Protein AF-A0A4R6QT44-F1 (afdb_monomer_lite)

pLDDT: mean 91.53, std 9.46, range [52.97, 98.62]

Secondary structure (DSSP, 8-state):
-PPPTTTHHHHHHHHHHHHHHHHHHHHTTSS-SS--HHHHHHHHHHHHHHHHHHHHHHHHHHTS-GGG-THHHHHHHHHHHHHHHHHHHT--SHHHHHHHHHHHHHHHHHIIIIIHHHHHHHHHHHT-

Organism: NCBI:txid270368

Sequence (128 aa):
MKRHAKLVPLAREHHQALTFARWAKAASTEDGVALEESDLLRLAKFRGHLAAHAKREEAVVDGVPPSAGLHAEGARLRAEHLELLDLIDRCSHPADLILLGARLENHTRWEDREFFAQLEAFWRESGA

Structure (mmCIF, N/CA/C/O backbone):
data_AF-A0A4R6QT44-F1
#
_entry.id   AF-A0A4R6QT44-F1
#
loop_
_atom_site.group_PDB
_atom_site.id
_atom_site.type_symbol
_atom_site.label_atom_id
_atom_site.label_alt_id
_atom_site.label_comp_id
_atom_site.label_asym_id
_atom_site.label_entity_id
_atom_site.label_seq_id
_atom_site.pdbx_PDB_ins_code
_atom_site.Cartn_x
_atom_site.Cartn_y
_atom_site.Cartn_z
_atom_site.occupancy
_atom_site.B_iso_or_equiv
_atom_site.auth_seq_id
_atom_site.auth_comp_id
_atom_site.auth_asym_id
_atom_site.auth_atom_id
_atom_site.pdbx_PDB_model_num
ATOM 1 N N . MET A 1 1 ? -1.823 15.981 15.286 1.00 52.97 1 MET A N 1
ATOM 2 C CA . MET A 1 1 ? -2.16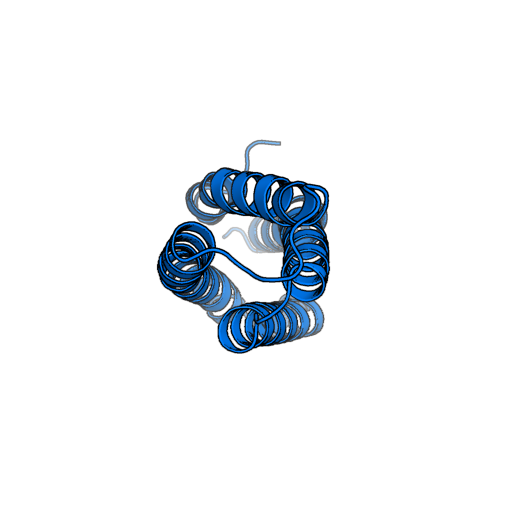8 14.881 16.216 1.00 52.97 1 MET A CA 1
ATOM 3 C C . MET A 1 1 ? -1.052 13.851 16.178 1.00 52.97 1 MET A C 1
ATOM 5 O O . MET A 1 1 ? -0.474 13.666 15.115 1.00 52.97 1 MET A O 1
ATOM 9 N N . LYS A 1 2 ? -0.689 13.242 17.314 1.00 69.25 2 LYS A N 1
ATOM 10 C CA . LYS A 1 2 ? 0.252 12.111 17.307 1.00 69.25 2 LYS A CA 1
ATOM 11 C C . LYS A 1 2 ? -0.498 10.880 16.800 1.00 69.25 2 LYS A C 1
ATOM 13 O O . LYS A 1 2 ? -1.587 10.616 17.300 1.00 69.25 2 LYS A O 1
ATOM 18 N N . ARG A 1 3 ? 0.082 10.182 15.820 1.00 83.62 3 ARG A N 1
ATOM 19 C CA . ARG A 1 3 ? -0.472 8.945 15.266 1.00 83.62 3 ARG A CA 1
ATOM 20 C C . ARG A 1 3 ? -0.633 7.897 16.379 1.00 83.62 3 ARG A C 1
ATOM 22 O O . ARG A 1 3 ? 0.238 7.804 17.248 1.00 83.62 3 ARG A O 1
ATOM 29 N N . HIS A 1 4 ? -1.716 7.125 16.365 1.00 86.50 4 HIS A N 1
ATOM 30 C CA . HIS A 1 4 ? -1.963 6.056 17.331 1.00 86.50 4 HIS A CA 1
ATOM 31 C C . HIS A 1 4 ? -0.836 5.018 17.299 1.00 86.50 4 HIS A C 1
ATOM 33 O O . HIS A 1 4 ? -0.315 4.690 16.231 1.00 86.50 4 HIS A O 1
ATOM 39 N N . ALA A 1 5 ? -0.458 4.478 18.462 1.00 86.19 5 ALA A N 1
ATOM 40 C CA . ALA A 1 5 ? 0.729 3.629 18.604 1.00 86.19 5 ALA A CA 1
ATOM 41 C C . ALA A 1 5 ? 0.718 2.403 17.671 1.00 86.19 5 ALA A C 1
ATOM 43 O O . ALA A 1 5 ? 1.766 2.024 17.156 1.00 86.19 5 ALA A O 1
ATOM 44 N N . LYS A 1 6 ? -0.468 1.838 17.397 1.00 87.06 6 LYS A N 1
ATOM 45 C CA . LYS A 1 6 ? -0.661 0.714 16.461 1.00 87.06 6 LYS A CA 1
ATOM 46 C C . LYS A 1 6 ? -0.353 1.075 14.997 1.00 87.06 6 LYS A C 1
ATOM 48 O O . LYS A 1 6 ? 0.034 0.202 14.234 1.00 87.06 6 LYS A O 1
ATOM 53 N N . LEU A 1 7 ? -0.496 2.346 14.615 1.00 91.94 7 LEU A N 1
ATOM 54 C CA . LEU A 1 7 ? -0.338 2.829 13.236 1.00 91.94 7 LEU A CA 1
ATOM 55 C C . LEU A 1 7 ? 1.033 3.460 12.970 1.00 91.94 7 LEU A C 1
ATOM 57 O O . LEU A 1 7 ? 1.427 3.614 11.819 1.00 91.94 7 LEU A O 1
ATOM 61 N N . VAL A 1 8 ? 1.783 3.826 14.015 1.00 91.81 8 VAL A N 1
ATOM 62 C CA . VAL A 1 8 ? 3.134 4.398 13.874 1.00 91.81 8 VAL A CA 1
ATOM 63 C C . VAL A 1 8 ? 4.089 3.489 13.081 1.00 91.81 8 VAL A C 1
ATOM 65 O O . VAL A 1 8 ? 4.804 4.023 12.234 1.00 91.81 8 VAL A O 1
ATOM 68 N N . PRO A 1 9 ? 4.151 2.161 13.312 1.00 92.19 9 PRO A N 1
ATOM 69 C CA . PRO A 1 9 ? 5.027 1.285 12.535 1.00 92.19 9 PRO A CA 1
ATOM 70 C C . PRO A 1 9 ? 4.648 1.253 11.051 1.00 92.19 9 PRO A C 1
ATOM 72 O O . PRO A 1 9 ? 5.528 1.368 10.206 1.00 92.19 9 PRO A O 1
ATOM 75 N N . LEU A 1 10 ? 3.348 1.189 10.751 1.00 94.12 10 LEU A N 1
ATOM 76 C CA . LEU A 1 10 ? 2.809 1.126 9.388 1.00 94.12 10 LEU A CA 1
ATOM 77 C C . LEU A 1 10 ? 3.099 2.426 8.626 1.00 94.12 10 LEU A C 1
ATOM 79 O O . LEU A 1 10 ? 3.758 2.421 7.592 1.00 94.12 10 LEU A O 1
ATOM 83 N N . ALA A 1 11 ? 2.786 3.569 9.239 1.00 92.88 11 ALA A N 1
ATOM 84 C CA . ALA A 1 11 ? 3.052 4.881 8.652 1.00 92.88 11 ALA A CA 1
ATOM 85 C C . ALA A 1 11 ? 4.553 5.166 8.429 1.00 92.88 11 ALA A C 1
ATOM 87 O O . ALA A 1 11 ? 4.920 5.997 7.600 1.00 92.88 11 ALA A O 1
ATOM 88 N N . ARG A 1 12 ? 5.462 4.507 9.164 1.00 93.38 12 ARG A N 1
ATOM 89 C CA . ARG A 1 12 ? 6.909 4.619 8.900 1.00 93.38 12 ARG A CA 1
ATOM 90 C C . ARG A 1 12 ? 7.316 3.888 7.624 1.00 93.38 12 ARG A C 1
ATOM 92 O O . ARG A 1 12 ? 8.218 4.350 6.928 1.00 93.38 12 ARG A O 1
ATOM 99 N N . GLU A 1 13 ? 6.664 2.775 7.317 1.00 94.25 13 GLU A N 1
ATOM 100 C CA . GLU A 1 13 ? 6.926 1.974 6.119 1.00 94.25 13 GLU A CA 1
ATOM 101 C C . GLU A 1 13 ? 6.397 2.663 4.850 1.00 94.25 13 GLU A C 1
ATOM 103 O O . GLU A 1 13 ? 7.032 2.568 3.799 1.00 94.25 13 GLU A O 1
ATOM 108 N N . HIS A 1 14 ? 5.366 3.509 4.965 1.00 96.12 14 HIS A N 1
ATOM 109 C CA . HIS A 1 14 ? 4.888 4.371 3.874 1.00 96.12 14 HIS A CA 1
ATOM 110 C C . HIS A 1 14 ? 5.979 5.250 3.253 1.00 96.12 14 HIS A C 1
ATOM 112 O O . HIS A 1 14 ? 5.940 5.551 2.062 1.00 96.12 14 HIS A O 1
ATOM 118 N N . HIS A 1 15 ? 7.004 5.645 4.016 1.00 93.31 15 HIS A N 1
ATOM 119 C CA . HIS A 1 15 ? 8.130 6.383 3.443 1.00 93.31 15 HIS A CA 1
ATOM 120 C C . HIS A 1 15 ? 8.883 5.563 2.381 1.00 93.31 15 HIS A C 1
ATOM 122 O O . HIS A 1 15 ? 9.304 6.105 1.355 1.00 93.31 15 HIS A O 1
ATOM 128 N N . GLN A 1 16 ? 9.034 4.255 2.608 1.00 93.75 16 GLN A N 1
ATOM 129 C CA . GLN A 1 16 ? 9.669 3.340 1.661 1.00 93.75 16 GLN A CA 1
ATOM 130 C C . GLN A 1 16 ? 8.770 3.133 0.438 1.00 93.75 16 GLN A C 1
ATOM 132 O O . GLN A 1 16 ? 9.262 3.239 -0.686 1.00 93.75 16 GLN A O 1
ATOM 137 N N . ALA A 1 17 ? 7.459 2.961 0.644 1.00 96.50 17 ALA A N 1
ATOM 138 C CA . ALA A 1 17 ? 6.474 2.878 -0.436 1.00 96.50 17 ALA A CA 1
ATOM 139 C C . ALA A 1 17 ? 6.477 4.135 -1.326 1.00 96.50 17 ALA A C 1
ATOM 141 O O . ALA A 1 17 ? 6.605 4.037 -2.544 1.00 96.50 17 ALA A O 1
ATOM 142 N N . LEU A 1 18 ? 6.452 5.335 -0.736 1.00 97.62 18 LEU A N 1
ATOM 143 C CA . LEU A 1 18 ? 6.503 6.596 -1.485 1.00 97.62 18 LEU A CA 1
ATOM 144 C C . LEU A 1 18 ? 7.841 6.806 -2.205 1.00 97.62 18 LEU A C 1
ATOM 146 O O . LEU A 1 18 ? 7.877 7.386 -3.291 1.00 97.62 18 LEU A O 1
ATOM 150 N N . THR A 1 19 ? 8.949 6.346 -1.620 1.00 96.75 19 THR A N 1
ATOM 151 C CA . THR A 1 19 ? 10.262 6.384 -2.280 1.00 96.75 19 THR A CA 1
ATOM 152 C C . THR A 1 19 ? 10.284 5.461 -3.496 1.00 96.75 19 THR A C 1
ATOM 154 O O . THR A 1 19 ? 10.725 5.878 -4.568 1.00 96.75 19 THR A O 1
ATOM 157 N N . PHE A 1 20 ? 9.743 4.247 -3.364 1.00 96.94 20 PHE A N 1
ATOM 158 C CA . PHE A 1 20 ? 9.586 3.321 -4.480 1.00 96.94 20 PHE A CA 1
ATOM 159 C C . PHE A 1 20 ? 8.663 3.896 -5.562 1.00 96.94 20 PHE A C 1
ATOM 161 O O . PHE A 1 20 ? 9.037 3.905 -6.730 1.00 96.94 20 PHE A O 1
ATOM 168 N N . ALA A 1 21 ? 7.515 4.466 -5.185 1.00 97.00 21 ALA A N 1
ATOM 169 C CA . ALA A 1 21 ? 6.578 5.099 -6.111 1.00 97.00 21 ALA A CA 1
ATOM 170 C C . ALA A 1 21 ? 7.229 6.223 -6.933 1.00 97.00 21 ALA A C 1
ATOM 172 O O . ALA A 1 21 ? 6.995 6.344 -8.135 1.00 97.00 21 ALA A O 1
ATOM 173 N N . ARG A 1 22 ? 8.067 7.053 -6.300 1.00 96.00 22 ARG A N 1
ATOM 174 C CA . ARG A 1 22 ? 8.825 8.104 -6.998 1.00 96.00 22 ARG A CA 1
ATOM 175 C C . ARG A 1 22 ? 9.833 7.526 -7.977 1.00 96.00 22 ARG A C 1
ATOM 177 O O . ARG A 1 22 ? 9.909 8.022 -9.095 1.00 96.00 22 ARG A O 1
ATOM 184 N N . TRP A 1 23 ? 10.576 6.499 -7.568 1.00 94.81 23 TRP A N 1
ATOM 185 C CA . TRP A 1 23 ? 11.504 5.813 -8.462 1.00 94.81 23 TRP A CA 1
ATOM 186 C C . TRP A 1 23 ? 10.774 5.189 -9.658 1.00 94.81 23 TRP A C 1
ATOM 188 O O . TRP A 1 23 ? 11.175 5.441 -10.786 1.00 94.81 23 TRP A O 1
ATOM 198 N N . ALA A 1 24 ? 9.680 4.459 -9.431 1.00 93.44 24 ALA A N 1
ATOM 199 C CA . ALA A 1 24 ? 8.938 3.764 -10.483 1.00 93.44 24 ALA A CA 1
ATOM 200 C C . ALA A 1 24 ? 8.414 4.732 -11.559 1.00 93.44 24 ALA A C 1
ATOM 202 O O . ALA A 1 24 ? 8.505 4.451 -12.749 1.00 93.44 24 ALA A O 1
ATOM 203 N N . LYS A 1 25 ? 7.947 5.919 -11.150 1.00 92.44 25 LYS A N 1
ATOM 204 C CA . LYS A 1 25 ? 7.521 6.980 -12.079 1.00 92.44 25 LYS A CA 1
ATOM 205 C C . LYS A 1 25 ? 8.671 7.666 -12.824 1.00 92.44 25 LYS A C 1
ATOM 207 O O . LYS A 1 25 ? 8.419 8.294 -13.845 1.00 92.44 25 LYS A O 1
ATOM 212 N N . ALA A 1 26 ? 9.891 7.629 -12.287 1.00 87.69 26 ALA A N 1
ATOM 213 C CA . ALA A 1 26 ? 11.061 8.271 -12.887 1.00 87.69 26 ALA A CA 1
ATOM 214 C C . ALA A 1 26 ? 11.814 7.326 -13.836 1.00 87.69 26 ALA A C 1
ATOM 216 O O . ALA A 1 26 ? 12.217 7.749 -14.917 1.00 87.69 26 ALA A O 1
ATOM 217 N N . ALA A 1 27 ? 11.946 6.049 -13.465 1.00 74.25 27 ALA A N 1
ATOM 218 C CA . ALA A 1 27 ? 12.641 5.018 -14.242 1.00 74.25 27 ALA A CA 1
ATOM 219 C C . ALA A 1 27 ? 12.073 4.853 -15.661 1.00 74.25 27 ALA A C 1
ATOM 221 O O . ALA A 1 27 ? 12.781 4.488 -16.586 1.00 74.25 27 ALA A O 1
ATOM 222 N N . SER A 1 28 ? 10.799 5.181 -15.853 1.00 64.06 28 SER A N 1
ATOM 223 C CA . SER A 1 28 ? 10.114 5.107 -17.140 1.00 64.06 28 SER A CA 1
ATOM 224 C C . SER A 1 28 ? 10.290 6.316 -18.059 1.00 64.06 28 SER A C 1
ATOM 226 O O . SER A 1 28 ? 9.730 6.330 -19.151 1.00 64.06 28 SER A O 1
ATOM 228 N N . THR A 1 29 ? 10.922 7.383 -17.565 1.00 60.69 29 THR A N 1
ATOM 229 C CA . THR A 1 29 ? 11.154 8.624 -18.327 1.00 60.69 29 THR A CA 1
ATOM 230 C C . THR A 1 29 ? 12.554 8.696 -18.923 1.00 60.69 29 THR A C 1
ATOM 232 O O . THR A 1 29 ? 12.810 9.552 -19.764 1.00 60.69 29 THR A O 1
ATOM 235 N N . GLU A 1 30 ? 13.444 7.796 -18.506 1.00 61.81 30 GLU A N 1
ATOM 236 C CA . GLU A 1 30 ? 14.660 7.488 -19.250 1.00 61.81 30 GLU A CA 1
ATOM 237 C C . GLU A 1 30 ? 14.229 6.710 -20.507 1.00 61.81 30 GLU A C 1
ATOM 239 O O . GLU A 1 30 ? 13.297 5.915 -20.416 1.00 61.81 30 GLU A O 1
ATOM 244 N N . ASP A 1 31 ? 14.835 6.975 -21.674 1.00 58.97 31 ASP A N 1
ATOM 245 C CA . ASP A 1 31 ? 14.437 6.532 -23.036 1.00 58.97 31 ASP A CA 1
ATOM 246 C C . ASP A 1 31 ? 14.389 4.991 -23.274 1.00 58.97 31 ASP A C 1
ATOM 248 O O . ASP A 1 31 ? 14.539 4.499 -24.395 1.00 58.97 31 ASP A O 1
ATOM 252 N N . GLY A 1 32 ? 14.212 4.195 -22.221 1.00 58.84 32 GLY A N 1
ATOM 253 C CA . GLY A 1 32 ? 14.175 2.744 -22.219 1.00 58.84 32 GLY A CA 1
ATOM 254 C C . GLY A 1 32 ? 12.921 2.172 -22.876 1.00 58.84 32 GLY A C 1
ATOM 255 O O . GLY A 1 32 ? 11.785 2.522 -22.562 1.00 58.84 32 GLY A O 1
ATOM 256 N N . VAL A 1 33 ? 13.141 1.215 -23.776 1.00 67.88 33 VAL A N 1
ATOM 257 C CA . VAL A 1 33 ? 12.085 0.433 -24.444 1.00 67.88 33 VAL A CA 1
ATOM 258 C C . VAL A 1 33 ? 11.683 -0.793 -23.597 1.00 67.88 33 VAL A C 1
ATOM 260 O O . VAL A 1 33 ? 10.635 -1.398 -23.827 1.00 67.88 33 VAL A O 1
ATOM 263 N N . ALA A 1 34 ? 12.494 -1.153 -22.595 1.00 80.00 34 ALA A N 1
ATOM 264 C CA . ALA A 1 34 ? 12.320 -2.314 -21.724 1.00 80.00 34 ALA A CA 1
ATOM 265 C C . ALA A 1 34 ? 12.819 -2.028 -20.296 1.00 80.00 34 ALA A C 1
ATOM 267 O O . ALA A 1 34 ? 13.549 -1.067 -20.075 1.00 80.00 34 ALA A O 1
ATOM 268 N N . LEU A 1 35 ? 12.404 -2.869 -19.344 1.00 86.31 35 LEU A N 1
ATOM 269 C CA . LEU A 1 35 ? 12.916 -2.862 -17.972 1.00 86.31 35 LEU A CA 1
ATOM 270 C C . LEU A 1 35 ? 14.306 -3.501 -17.914 1.00 86.31 35 LEU A C 1
ATOM 272 O O . LEU A 1 35 ? 14.526 -4.559 -18.508 1.00 86.31 35 LEU A O 1
ATOM 276 N N . GLU A 1 36 ? 15.210 -2.905 -17.143 1.00 88.94 36 GLU A N 1
ATOM 277 C CA . GLU A 1 36 ? 16.538 -3.464 -16.898 1.00 88.94 36 GLU A CA 1
ATOM 278 C C . GLU A 1 36 ? 16.488 -4.548 -15.804 1.00 88.94 36 GLU A C 1
ATOM 280 O O . GLU A 1 36 ? 15.584 -4.590 -14.962 1.00 88.94 36 GLU A O 1
ATOM 285 N N . GLU A 1 37 ? 17.495 -5.426 -15.752 1.00 90.00 37 GLU A N 1
ATOM 286 C CA . GLU A 1 37 ? 17.588 -6.474 -14.717 1.00 90.00 37 GLU A CA 1
ATOM 287 C C . GLU A 1 37 ? 17.568 -5.885 -13.292 1.00 90.00 37 GLU A C 1
ATOM 289 O O . GLU A 1 37 ? 16.975 -6.447 -12.364 1.00 90.00 37 GLU A O 1
ATOM 294 N N . SER A 1 38 ? 18.175 -4.710 -13.117 1.00 90.25 38 SER A N 1
ATOM 295 C CA . SER A 1 38 ? 18.164 -3.950 -11.866 1.00 90.25 38 SER A CA 1
ATOM 296 C C . SER A 1 38 ? 16.754 -3.518 -11.445 1.00 90.25 38 SER A C 1
ATOM 298 O O . SER A 1 38 ? 16.449 -3.543 -10.245 1.00 90.25 38 SER A O 1
ATOM 300 N N . ASP A 1 39 ? 15.892 -3.163 -12.399 1.00 91.50 39 ASP A N 1
ATOM 301 C CA . ASP A 1 39 ? 14.504 -2.770 -12.151 1.00 91.50 39 ASP A CA 1
ATOM 302 C C . ASP A 1 39 ? 13.680 -3.978 -11.709 1.00 91.50 39 ASP A C 1
ATOM 304 O O . ASP A 1 39 ? 12.974 -3.911 -10.700 1.00 91.50 39 ASP A O 1
ATOM 308 N N . LEU A 1 40 ? 13.848 -5.112 -12.396 1.00 91.44 40 LEU A N 1
ATOM 309 C CA . LEU A 1 40 ? 13.198 -6.379 -12.051 1.00 91.44 40 LEU A CA 1
ATOM 310 C C . LEU A 1 40 ? 13.608 -6.861 -10.653 1.00 91.44 40 LEU A C 1
ATOM 312 O O . LEU A 1 40 ? 12.763 -7.259 -9.847 1.00 91.44 40 LEU A O 1
ATOM 316 N N . LEU A 1 41 ? 14.896 -6.759 -10.306 1.00 93.75 41 LEU A N 1
ATOM 317 C CA . LEU A 1 41 ? 15.381 -7.102 -8.969 1.00 93.75 41 LEU A CA 1
ATOM 318 C C . LEU A 1 41 ? 14.792 -6.178 -7.892 1.00 93.75 41 LEU A C 1
ATOM 320 O O . LEU A 1 41 ? 14.489 -6.621 -6.777 1.00 93.75 41 LEU A O 1
ATOM 324 N N . ARG A 1 42 ? 14.642 -4.886 -8.196 1.00 94.88 42 ARG A N 1
ATOM 325 C CA . ARG A 1 42 ? 14.036 -3.912 -7.282 1.00 94.88 42 ARG A CA 1
ATOM 326 C C . ARG A 1 42 ? 12.538 -4.172 -7.107 1.00 94.88 42 ARG A C 1
ATOM 328 O O . ARG A 1 42 ? 12.080 -4.151 -5.964 1.00 94.88 42 ARG A O 1
ATOM 335 N N . LEU A 1 43 ? 11.814 -4.485 -8.182 1.00 95.12 43 LEU A N 1
ATOM 336 C CA . LEU A 1 43 ? 10.414 -4.922 -8.153 1.00 95.12 43 LEU A CA 1
ATOM 337 C C . LEU A 1 43 ? 10.238 -6.159 -7.271 1.00 95.12 43 LEU A C 1
ATOM 339 O O . LEU A 1 43 ? 9.441 -6.123 -6.338 1.00 95.12 43 LEU A O 1
ATOM 343 N N . ALA A 1 44 ? 11.040 -7.207 -7.479 1.00 95.38 44 ALA A N 1
ATOM 344 C CA . ALA A 1 44 ? 10.958 -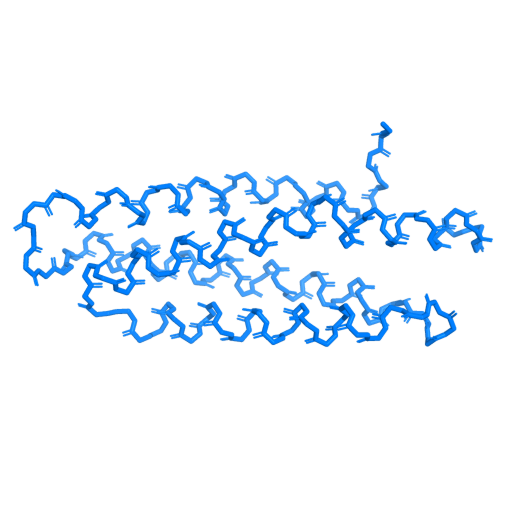8.442 -6.699 1.00 95.38 44 ALA A CA 1
ATOM 345 C C . ALA A 1 44 ? 11.187 -8.207 -5.193 1.00 95.38 44 ALA A C 1
ATOM 347 O O . ALA A 1 44 ? 10.453 -8.731 -4.351 1.00 95.38 44 ALA A O 1
ATOM 348 N N . LYS A 1 45 ? 12.171 -7.370 -4.834 1.00 96.38 45 LYS A N 1
ATOM 349 C CA . LYS A 1 45 ? 12.419 -6.981 -3.433 1.00 96.38 45 LYS A CA 1
ATOM 350 C C . LYS A 1 45 ? 11.248 -6.195 -2.849 1.00 96.38 45 LYS A C 1
ATOM 352 O O . LYS A 1 45 ? 10.823 -6.467 -1.726 1.00 96.38 45 LYS A O 1
ATOM 357 N N . PHE A 1 46 ? 10.728 -5.231 -3.604 1.00 97.38 46 PHE A N 1
ATOM 358 C CA . PHE A 1 46 ? 9.613 -4.408 -3.155 1.00 97.38 46 PHE A CA 1
ATOM 359 C C . PHE A 1 46 ? 8.323 -5.218 -3.005 1.00 97.38 46 PHE A C 1
ATOM 361 O O . PHE A 1 46 ? 7.615 -5.043 -2.019 1.00 97.38 46 PHE A O 1
ATOM 368 N N . ARG A 1 47 ? 8.070 -6.179 -3.898 1.00 97.69 47 ARG A N 1
ATOM 369 C CA . ARG A 1 47 ? 6.939 -7.109 -3.822 1.00 97.69 47 ARG A CA 1
ATOM 370 C C . ARG A 1 47 ? 6.849 -7.808 -2.465 1.00 97.69 47 ARG A C 1
ATOM 372 O O . ARG A 1 47 ? 5.774 -7.890 -1.874 1.00 97.69 47 ARG A O 1
ATOM 379 N N . GLY A 1 48 ? 7.980 -8.316 -1.968 1.00 96.56 48 GLY A N 1
ATOM 380 C CA . GLY A 1 48 ? 8.052 -8.976 -0.663 1.00 96.56 48 GLY A CA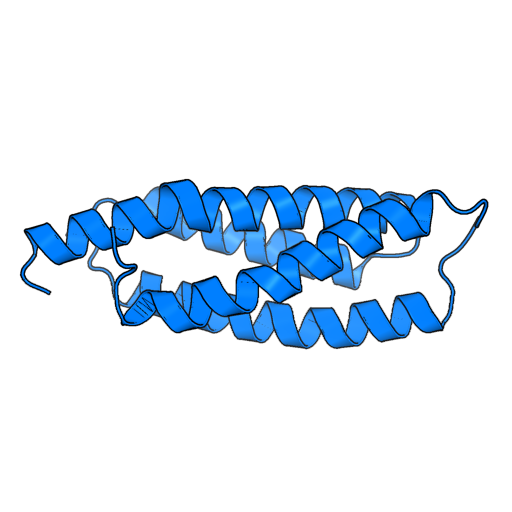 1
ATOM 381 C C . GLY A 1 48 ? 7.784 -8.013 0.496 1.00 96.56 48 GLY A C 1
ATOM 382 O O . GLY A 1 48 ? 7.078 -8.363 1.442 1.00 96.56 48 GLY A O 1
ATOM 383 N N . HIS A 1 49 ? 8.301 -6.786 0.402 1.00 96.81 49 HIS A N 1
ATOM 384 C CA . HIS A 1 49 ? 8.044 -5.738 1.386 1.00 96.81 49 HIS A CA 1
ATOM 385 C C . HIS A 1 49 ? 6.561 -5.340 1.427 1.00 96.81 49 HIS A C 1
ATOM 387 O O . HIS A 1 49 ? 5.964 -5.359 2.503 1.00 96.81 49 HIS A O 1
ATOM 393 N N . LEU A 1 50 ? 5.959 -5.059 0.266 1.00 97.94 50 LEU A N 1
ATOM 394 C CA . LEU A 1 50 ? 4.561 -4.652 0.150 1.00 97.94 50 LEU A CA 1
ATOM 395 C C . LEU A 1 50 ? 3.613 -5.742 0.657 1.00 97.94 50 LEU A C 1
ATOM 397 O O . LEU A 1 50 ? 2.730 -5.453 1.453 1.00 97.94 50 LEU A O 1
ATOM 401 N N . ALA A 1 51 ? 3.831 -7.006 0.284 1.00 98.06 51 ALA A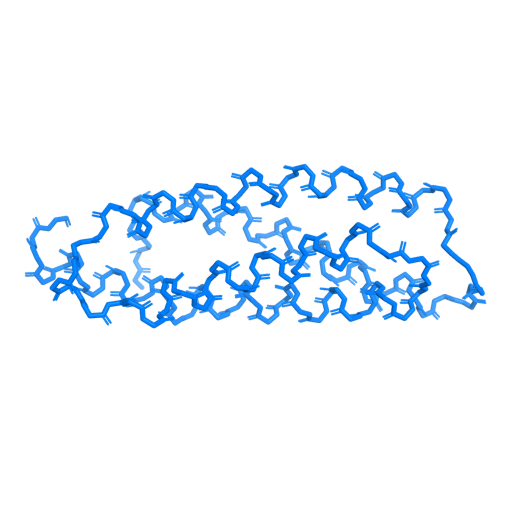 N 1
ATOM 402 C CA . ALA A 1 51 ? 2.996 -8.108 0.767 1.00 98.06 51 ALA A CA 1
ATOM 403 C C . ALA A 1 51 ? 3.051 -8.259 2.299 1.00 98.06 51 ALA A C 1
ATOM 405 O O . ALA A 1 51 ? 2.042 -8.543 2.947 1.00 98.06 51 ALA A O 1
ATOM 406 N N . ALA A 1 52 ? 4.229 -8.062 2.899 1.00 97.69 52 ALA A N 1
ATOM 407 C CA . ALA A 1 52 ? 4.378 -8.111 4.349 1.00 97.69 52 ALA A CA 1
ATOM 408 C C . ALA A 1 52 ? 3.702 -6.917 5.044 1.00 97.69 52 ALA A C 1
ATOM 410 O O . ALA A 1 52 ? 3.144 -7.095 6.127 1.00 97.69 52 ALA A O 1
ATOM 411 N N . HIS A 1 53 ? 3.780 -5.727 4.444 1.00 97.31 53 HIS A N 1
ATOM 412 C CA . HIS A 1 53 ? 3.122 -4.506 4.909 1.00 97.31 53 HIS A CA 1
ATOM 413 C C . HIS A 1 53 ? 1.595 -4.642 4.867 1.00 97.31 53 HIS A C 1
ATOM 415 O O . HIS A 1 53 ? 0.966 -4.615 5.926 1.00 97.31 53 HIS A O 1
ATOM 421 N N . ALA A 1 54 ? 1.048 -4.990 3.699 1.00 97.75 54 ALA A N 1
ATOM 422 C CA . ALA A 1 54 ? -0.375 -5.227 3.467 1.00 97.75 54 ALA A CA 1
ATOM 423 C C . ALA A 1 54 ? -0.981 -6.194 4.494 1.00 97.75 54 ALA A C 1
ATOM 425 O O . ALA A 1 54 ? -2.010 -5.919 5.106 1.00 97.75 54 ALA A O 1
ATOM 426 N N . LYS A 1 55 ? -0.292 -7.308 4.781 1.00 97.88 55 LYS A N 1
ATOM 427 C CA . LYS A 1 55 ? -0.744 -8.277 5.792 1.00 97.88 55 LYS A CA 1
ATOM 428 C C . LYS A 1 55 ? -0.865 -7.669 7.195 1.00 97.88 55 LYS A C 1
ATOM 430 O O . LYS A 1 55 ? -1.744 -8.069 7.957 1.00 97.88 55 LYS A O 1
ATOM 435 N N . ARG A 1 56 ? 0.035 -6.758 7.580 1.00 97.44 56 ARG A N 1
ATOM 436 C CA . ARG A 1 56 ? -0.032 -6.097 8.894 1.00 97.44 56 ARG A CA 1
ATOM 437 C C . ARG A 1 56 ? -1.182 -5.099 8.957 1.00 97.44 56 ARG A C 1
ATOM 439 O O . ARG A 1 56 ? -1.833 -5.025 9.993 1.00 97.44 56 ARG A O 1
ATOM 446 N N . GLU A 1 57 ? -1.441 -4.372 7.879 1.00 96.94 57 GLU A N 1
ATOM 447 C CA . GLU A 1 57 ? -2.564 -3.432 7.787 1.00 96.94 57 GLU A CA 1
ATOM 448 C C . GLU A 1 57 ? -3.898 -4.161 7.814 1.00 96.94 57 GLU A C 1
ATOM 450 O O . GLU A 1 57 ? -4.765 -3.844 8.624 1.00 96.94 57 GLU A O 1
ATOM 455 N N . GLU A 1 58 ? -4.023 -5.220 7.022 1.00 97.19 58 GLU A N 1
ATOM 456 C CA . GLU A 1 58 ? -5.199 -6.082 7.019 1.00 97.19 58 GLU A CA 1
ATOM 457 C C . GLU A 1 58 ? -5.465 -6.698 8.392 1.00 97.19 58 GLU A C 1
ATOM 459 O O . GLU A 1 58 ? -6.610 -6.712 8.829 1.00 97.19 58 GLU A O 1
ATOM 464 N N . ALA A 1 59 ? -4.425 -7.106 9.126 1.00 96.31 59 ALA A N 1
ATOM 465 C CA . ALA A 1 59 ? -4.579 -7.590 10.496 1.00 96.31 59 ALA A CA 1
ATOM 466 C C . ALA A 1 59 ? -5.091 -6.503 11.463 1.00 96.31 59 ALA A C 1
ATOM 468 O O . ALA A 1 59 ? -5.800 -6.818 12.421 1.00 96.31 59 ALA A O 1
ATOM 469 N N . VAL A 1 60 ? -4.757 -5.226 11.230 1.00 93.81 60 VAL A N 1
ATOM 470 C CA . VAL A 1 60 ? -5.356 -4.110 11.978 1.00 93.81 60 VAL A CA 1
ATOM 471 C C . VAL A 1 60 ? -6.843 -4.002 11.652 1.00 93.81 60 VAL A C 1
ATOM 473 O O . VAL A 1 60 ? -7.640 -3.883 12.580 1.00 93.81 60 VAL A O 1
ATOM 476 N N . VAL A 1 61 ? -7.221 -4.097 10.374 1.00 92.69 61 VAL A N 1
ATOM 477 C CA . VAL A 1 61 ? -8.627 -4.065 9.933 1.00 92.69 61 VAL A CA 1
ATOM 478 C C . VAL A 1 61 ? -9.423 -5.245 10.486 1.00 92.69 61 VAL A C 1
ATOM 480 O O . VAL A 1 61 ? -10.530 -5.052 10.977 1.00 92.69 61 VAL A O 1
ATOM 483 N N . ASP A 1 62 ? -8.857 -6.449 10.469 1.00 93.19 62 ASP A N 1
ATOM 484 C CA . ASP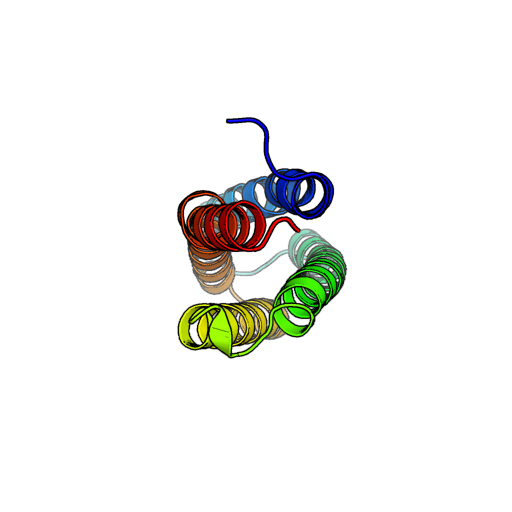 A 1 62 ? -9.488 -7.663 11.003 1.00 93.19 62 ASP A CA 1
ATOM 485 C C . ASP A 1 62 ? -9.735 -7.577 12.516 1.00 93.19 62 ASP A C 1
ATOM 487 O O . ASP A 1 62 ? -10.638 -8.225 13.044 1.00 93.19 62 ASP A O 1
ATOM 491 N N . GLY A 1 63 ? -8.950 -6.759 13.224 1.00 91.50 63 GLY A N 1
ATOM 492 C CA . GLY A 1 63 ? -9.133 -6.475 14.646 1.00 91.50 63 GLY A CA 1
ATOM 493 C C . GLY A 1 63 ? -10.204 -5.424 14.956 1.00 91.50 63 GLY A C 1
ATOM 494 O O . GLY A 1 63 ? -10.487 -5.185 16.133 1.00 91.50 63 GLY A O 1
ATOM 495 N N . VAL A 1 64 ? -10.784 -4.769 13.946 1.00 90.56 64 VAL A N 1
ATOM 496 C CA . VAL A 1 64 ? -11.825 -3.750 14.119 1.00 90.56 64 VAL A CA 1
ATOM 497 C C . VAL A 1 64 ? -13.209 -4.410 14.040 1.00 90.56 64 VAL A C 1
ATOM 499 O O . VAL A 1 64 ? -13.502 -5.115 13.074 1.00 90.56 64 VAL A O 1
ATOM 502 N N . PRO A 1 65 ? -14.096 -4.202 15.033 1.00 91.44 65 PRO A N 1
ATOM 503 C CA . PRO A 1 65 ? -15.415 -4.820 15.022 1.00 91.44 65 PRO A CA 1
ATOM 504 C C . PRO A 1 65 ? -16.307 -4.235 13.913 1.00 91.44 65 PRO A C 1
ATOM 506 O O . PRO A 1 65 ? -16.184 -3.052 13.589 1.00 91.44 65 PRO A O 1
ATOM 509 N N . PRO A 1 66 ? -17.292 -5.002 13.405 1.00 87.88 66 PRO A N 1
ATOM 510 C CA . PRO A 1 66 ? -18.253 -4.525 12.407 1.00 87.88 66 PRO A CA 1
ATOM 511 C C . PRO A 1 66 ? -18.962 -3.210 12.761 1.00 87.88 66 PRO A C 1
ATOM 513 O O . PRO A 1 66 ? -19.260 -2.385 11.899 1.00 87.88 66 PRO A O 1
ATOM 516 N N . SER A 1 67 ? -19.192 -2.979 14.057 1.00 87.81 67 SER A N 1
ATOM 517 C CA . SER A 1 67 ? -19.815 -1.761 14.582 1.00 87.81 67 SER A CA 1
ATOM 518 C C . SER A 1 67 ? -19.005 -0.485 14.339 1.00 87.81 67 SER A C 1
ATOM 520 O O . SER A 1 67 ? -19.545 0.600 14.514 1.00 87.81 67 SER A O 1
ATOM 522 N N . ALA A 1 68 ? -17.733 -0.590 13.942 1.00 89.69 68 ALA A N 1
ATOM 523 C CA . ALA A 1 68 ? -16.906 0.561 13.592 1.00 89.69 68 ALA A CA 1
ATOM 524 C C . ALA A 1 68 ? -17.326 1.235 12.278 1.00 89.69 68 ALA A C 1
ATOM 526 O O . ALA A 1 68 ? -16.883 2.343 11.998 1.00 89.69 68 ALA A O 1
ATOM 527 N N . GLY A 1 69 ? -18.128 0.564 11.442 1.00 92.06 69 GLY A N 1
ATOM 528 C CA . GLY A 1 69 ? -18.576 1.111 10.159 1.00 92.06 69 GLY A CA 1
ATOM 529 C C . GLY A 1 69 ? -17.502 1.163 9.065 1.00 92.06 69 GLY A C 1
ATOM 530 O O . GLY A 1 69 ? -17.814 1.584 7.960 1.00 92.06 69 GLY A O 1
ATOM 531 N N . LEU A 1 70 ? -16.282 0.674 9.321 1.00 93.44 70 LEU A N 1
ATOM 532 C CA . LEU A 1 70 ? -15.135 0.733 8.395 1.00 93.44 70 LEU A CA 1
ATOM 533 C C . LEU A 1 70 ? -15.075 -0.428 7.384 1.00 93.44 70 LEU A C 1
ATOM 535 O O . LEU A 1 70 ? -14.008 -0.802 6.893 1.00 93.44 70 LEU A O 1
ATOM 539 N N . HIS A 1 71 ? -16.214 -1.062 7.098 1.00 92.56 71 HIS A N 1
ATOM 540 C CA . HIS A 1 71 ? -16.264 -2.219 6.201 1.00 92.56 71 HIS A CA 1
ATOM 541 C C . HIS A 1 71 ? -15.896 -1.862 4.760 1.00 92.56 71 HIS A C 1
ATOM 543 O O . HIS A 1 71 ? -15.211 -2.641 4.097 1.00 92.56 71 HIS A O 1
ATOM 549 N N . ALA A 1 72 ? -16.347 -0.702 4.277 1.00 95.31 72 ALA A N 1
ATOM 550 C CA . ALA A 1 72 ? -16.075 -0.257 2.916 1.00 95.31 72 ALA A CA 1
ATOM 551 C C . ALA A 1 72 ? -14.587 0.071 2.732 1.00 95.31 72 ALA A C 1
ATOM 553 O O . ALA A 1 72 ? -13.974 -0.359 1.756 1.00 95.31 72 ALA A O 1
ATOM 554 N N . GLU A 1 73 ? -13.985 0.755 3.703 1.00 96.94 73 GLU A N 1
ATOM 555 C CA . GLU A 1 73 ? -12.566 1.098 3.729 1.00 96.94 73 GLU A CA 1
ATOM 556 C C . GLU A 1 73 ? -11.702 -0.160 3.834 1.00 96.94 73 GLU A C 1
ATOM 558 O O . GLU A 1 73 ? -10.736 -0.302 3.090 1.00 96.94 73 GLU A O 1
ATOM 563 N N . GLY A 1 74 ? -12.082 -1.114 4.689 1.00 97.06 74 GLY A N 1
ATOM 564 C CA . GLY A 1 74 ? -11.391 -2.397 4.803 1.00 97.06 74 GLY A CA 1
ATOM 565 C C . GLY A 1 74 ? -11.467 -3.248 3.531 1.00 97.06 74 GLY A C 1
ATOM 566 O O . GLY A 1 74 ? -10.501 -3.928 3.186 1.00 97.06 74 GLY A O 1
ATOM 567 N N . ALA A 1 75 ? -12.593 -3.210 2.811 1.00 96.94 75 ALA A N 1
ATOM 568 C CA . ALA A 1 75 ? -12.727 -3.875 1.514 1.00 96.94 75 ALA A CA 1
ATOM 569 C C . ALA A 1 75 ? -11.888 -3.178 0.432 1.00 96.94 75 ALA A C 1
ATOM 571 O O . ALA A 1 75 ? -11.203 -3.849 -0.341 1.00 96.94 75 ALA A O 1
ATOM 572 N N . ARG A 1 76 ? -11.899 -1.839 0.413 1.00 98.00 76 ARG A N 1
ATOM 573 C CA . ARG A 1 76 ? -11.071 -1.028 -0.483 1.00 98.00 76 ARG A CA 1
ATOM 574 C C . ARG A 1 76 ? -9.584 -1.303 -0.276 1.00 98.00 76 ARG A C 1
ATOM 576 O O . ARG A 1 76 ? -8.897 -1.550 -1.258 1.00 98.00 76 ARG A O 1
ATOM 583 N N . LEU A 1 77 ? -9.119 -1.317 0.975 1.00 98.25 77 LEU A N 1
ATOM 584 C CA . LEU A 1 77 ? -7.728 -1.596 1.337 1.00 98.25 77 LEU A CA 1
ATOM 585 C C . LEU A 1 77 ? -7.237 -2.898 0.688 1.00 98.25 77 LEU A C 1
ATOM 587 O O . LEU A 1 77 ? -6.261 -2.902 -0.053 1.00 98.25 77 LEU A O 1
ATOM 591 N N . ARG A 1 78 ? -7.974 -3.996 0.895 1.00 98.44 78 ARG A N 1
ATOM 592 C CA . ARG A 1 78 ? -7.620 -5.315 0.343 1.00 98.44 78 ARG A CA 1
ATOM 593 C C . ARG A 1 78 ? -7.659 -5.344 -1.178 1.00 98.44 78 ARG A C 1
ATOM 595 O O . ARG A 1 78 ? -6.808 -5.973 -1.799 1.00 98.44 78 ARG A O 1
ATOM 602 N N . ALA A 1 79 ? -8.642 -4.681 -1.782 1.00 98.56 79 ALA A N 1
ATOM 603 C CA . ALA A 1 79 ? -8.737 -4.593 -3.233 1.00 98.56 79 ALA A CA 1
ATOM 604 C C . ALA A 1 79 ? -7.532 -3.844 -3.829 1.00 98.56 79 ALA A C 1
ATOM 606 O O . ALA A 1 79 ? -6.931 -4.333 -4.783 1.00 98.56 79 ALA A O 1
ATOM 607 N N . GLU A 1 80 ? -7.140 -2.712 -3.236 1.00 98.62 80 GLU A N 1
ATOM 608 C CA . GLU A 1 80 ? -5.960 -1.950 -3.659 1.00 98.62 80 GLU A CA 1
ATOM 609 C C . GLU A 1 80 ? -4.660 -2.742 -3.421 1.00 98.62 80 GLU A C 1
ATOM 611 O O . GLU A 1 80 ? -3.803 -2.764 -4.301 1.00 98.62 80 GLU A O 1
ATOM 616 N N . HIS A 1 81 ? -4.524 -3.479 -2.309 1.00 98.62 81 HIS A N 1
ATOM 617 C CA . HIS A 1 81 ? -3.378 -4.375 -2.084 1.00 98.62 81 HIS A CA 1
ATOM 618 C C . HIS A 1 81 ? -3.249 -5.450 -3.162 1.00 98.62 81 HIS A C 1
ATOM 620 O O . HIS A 1 81 ? -2.155 -5.681 -3.681 1.00 98.62 81 HIS A O 1
ATOM 626 N N . LEU A 1 82 ? -4.357 -6.111 -3.506 1.00 98.44 82 LEU A N 1
ATOM 627 C CA . LEU A 1 82 ? -4.375 -7.125 -4.557 1.00 98.44 82 LEU A CA 1
ATOM 628 C C . LEU A 1 82 ? -4.018 -6.519 -5.917 1.00 98.44 82 LEU A C 1
ATOM 630 O O . LEU A 1 82 ? -3.200 -7.099 -6.627 1.00 98.44 82 LEU A O 1
ATOM 634 N N . GLU A 1 83 ? -4.568 -5.347 -6.255 1.00 98.38 83 GLU A N 1
ATOM 635 C CA . GLU A 1 83 ? -4.226 -4.628 -7.491 1.00 98.38 83 GLU A CA 1
ATOM 636 C C . GLU A 1 83 ? -2.731 -4.288 -7.541 1.00 98.38 83 GLU A C 1
ATOM 638 O O . GLU A 1 83 ? -2.080 -4.529 -8.555 1.00 98.38 83 GLU A O 1
ATOM 643 N N . LEU A 1 84 ? -2.158 -3.762 -6.456 1.00 98.56 84 LEU A N 1
ATOM 644 C CA . LEU A 1 84 ? -0.743 -3.388 -6.411 1.00 98.56 84 LEU A CA 1
ATOM 645 C C . LEU A 1 84 ? 0.185 -4.599 -6.547 1.00 98.56 84 LEU A C 1
ATOM 647 O O . LEU A 1 84 ? 1.194 -4.519 -7.246 1.00 98.56 84 LEU A O 1
ATOM 651 N N . LEU A 1 85 ? -0.144 -5.716 -5.895 1.00 98.38 85 LEU A N 1
ATOM 652 C CA . LEU A 1 85 ? 0.635 -6.949 -6.009 1.00 98.38 85 LEU A CA 1
ATOM 653 C C . LEU A 1 85 ? 0.539 -7.550 -7.418 1.00 98.38 85 LEU A C 1
ATOM 655 O O . LEU A 1 85 ? 1.571 -7.932 -7.964 1.00 98.38 85 LEU A O 1
ATOM 659 N N . ASP A 1 86 ? -0.652 -7.563 -8.025 1.00 97.94 86 ASP A N 1
ATOM 660 C CA . ASP A 1 86 ? -0.845 -7.992 -9.419 1.00 97.94 86 ASP A CA 1
ATOM 661 C C . ASP A 1 86 ? -0.058 -7.109 -10.396 1.00 97.94 86 ASP A C 1
ATOM 663 O O . ASP A 1 86 ? 0.639 -7.615 -11.276 1.00 97.94 86 ASP A O 1
ATOM 667 N N . LEU A 1 87 ? -0.100 -5.785 -10.204 1.00 97.00 87 LEU A N 1
ATOM 668 C CA . LEU A 1 87 ? 0.662 -4.835 -11.013 1.00 97.00 87 LEU A CA 1
ATOM 669 C C . LEU A 1 87 ? 2.167 -5.086 -10.931 1.00 97.00 87 LEU A C 1
ATOM 671 O O . LEU A 1 87 ? 2.834 -4.979 -11.955 1.00 97.00 87 LEU A O 1
ATOM 675 N N . ILE A 1 88 ? 2.701 -5.427 -9.753 1.00 96.62 88 ILE A N 1
ATOM 676 C CA . ILE A 1 88 ? 4.116 -5.793 -9.608 1.00 96.62 88 ILE A CA 1
ATOM 677 C C . ILE A 1 88 ? 4.414 -7.103 -10.342 1.00 96.62 88 ILE A C 1
ATOM 679 O O . ILE A 1 88 ? 5.400 -7.169 -11.071 1.00 96.62 88 ILE A O 1
ATOM 683 N N . ASP A 1 89 ? 3.573 -8.123 -10.165 1.00 95.88 89 ASP A N 1
ATOM 684 C CA . ASP A 1 89 ? 3.802 -9.464 -10.716 1.00 95.88 89 ASP A CA 1
ATOM 685 C C . ASP A 1 89 ? 3.766 -9.495 -12.248 1.00 95.88 89 ASP A C 1
ATOM 687 O O . ASP A 1 89 ? 4.498 -10.267 -12.869 1.00 95.88 89 ASP A O 1
ATOM 691 N N . ARG A 1 90 ? 2.949 -8.638 -12.865 1.00 94.69 90 ARG A N 1
ATOM 692 C CA . ARG A 1 90 ? 2.834 -8.536 -14.327 1.00 94.69 90 ARG A CA 1
ATOM 693 C C . ARG A 1 90 ? 3.665 -7.410 -14.947 1.00 94.69 90 ARG A C 1
ATOM 695 O O . ARG A 1 90 ? 3.602 -7.222 -16.162 1.00 94.69 90 ARG A O 1
ATOM 702 N N . CYS A 1 91 ? 4.384 -6.635 -14.134 1.00 92.94 91 CYS A N 1
ATOM 703 C CA . CYS A 1 91 ? 5.148 -5.481 -14.596 1.00 92.94 91 CYS A CA 1
ATOM 704 C C . CYS A 1 91 ? 6.213 -5.931 -15.601 1.00 92.94 91 CYS A C 1
ATOM 706 O O . CYS A 1 91 ? 7.148 -6.650 -15.249 1.00 92.94 91 CYS A O 1
ATOM 708 N N . SER A 1 92 ? 6.061 -5.514 -16.856 1.00 90.00 92 SER A N 1
ATOM 709 C CA . SER A 1 92 ? 6.949 -5.927 -17.951 1.00 90.00 92 SER A CA 1
ATOM 710 C C . SER A 1 92 ? 7.444 -4.750 -18.784 1.00 90.00 92 SER A C 1
ATOM 712 O O . SER A 1 92 ? 8.475 -4.855 -19.450 1.00 90.00 92 SER A O 1
ATOM 714 N N . HIS A 1 93 ? 6.752 -3.612 -18.700 1.00 89.38 93 HIS A N 1
ATOM 715 C CA . HIS A 1 93 ? 7.094 -2.405 -19.433 1.00 89.38 93 HIS A CA 1
ATOM 716 C C . HIS A 1 93 ? 7.216 -1.179 -18.518 1.00 89.38 93 HIS A C 1
ATOM 718 O O . HIS A 1 93 ? 6.548 -1.098 -17.485 1.00 89.38 93 HIS A O 1
ATOM 724 N N . PRO A 1 94 ? 7.988 -0.156 -18.930 1.00 89.56 94 PRO A N 1
ATOM 725 C CA . PRO A 1 94 ? 8.076 1.116 -18.211 1.00 89.56 94 PRO A CA 1
ATOM 726 C C . PRO A 1 94 ? 6.719 1.774 -17.905 1.00 89.56 94 PRO A C 1
ATOM 728 O O . PRO A 1 94 ? 6.540 2.380 -16.851 1.00 89.56 94 PRO A O 1
ATOM 731 N N . ALA A 1 95 ? 5.728 1.619 -18.790 1.00 89.81 95 ALA A N 1
ATOM 732 C CA . ALA A 1 95 ? 4.374 2.124 -18.559 1.00 89.81 95 ALA A CA 1
ATOM 733 C C . ALA A 1 95 ? 3.686 1.464 -17.346 1.00 89.81 95 ALA A C 1
ATOM 735 O O . ALA A 1 95 ? 2.968 2.140 -16.605 1.00 89.81 95 ALA A O 1
ATOM 736 N N . ASP A 1 96 ? 3.945 0.175 -17.101 1.00 92.38 96 ASP A N 1
ATOM 737 C CA . ASP A 1 96 ? 3.430 -0.537 -15.929 1.00 92.38 96 ASP A CA 1
ATOM 738 C C . ASP A 1 96 ? 4.059 0.010 -14.642 1.00 92.38 96 ASP A C 1
ATOM 740 O O . ASP A 1 96 ? 3.360 0.173 -13.644 1.00 92.38 96 ASP A O 1
ATOM 744 N N . LEU A 1 97 ? 5.355 0.356 -14.668 1.00 92.88 97 LEU A N 1
ATOM 745 C CA . LEU A 1 97 ? 6.036 1.001 -13.539 1.00 92.88 97 LEU A CA 1
ATOM 746 C C . LEU A 1 97 ? 5.433 2.371 -13.208 1.00 92.88 97 LEU A C 1
ATOM 748 O O . LEU A 1 97 ? 5.225 2.673 -12.030 1.00 92.88 97 LEU A O 1
ATOM 752 N N . ILE A 1 98 ? 5.102 3.186 -14.217 1.00 93.38 98 ILE A N 1
ATOM 753 C CA . ILE A 1 98 ? 4.412 4.472 -14.003 1.00 93.38 98 ILE A CA 1
ATOM 754 C C . ILE A 1 98 ? 3.080 4.235 -13.305 1.00 93.38 98 ILE A C 1
ATOM 756 O O . ILE A 1 98 ? 2.775 4.896 -12.307 1.00 93.38 98 ILE A O 1
ATOM 760 N N . LEU A 1 99 ? 2.288 3.301 -13.838 1.00 95.25 99 LEU A N 1
ATOM 761 C CA . LEU A 1 99 ? 0.974 2.982 -13.301 1.00 95.25 99 LEU A CA 1
ATOM 762 C C . LEU A 1 99 ? 1.083 2.480 -11.860 1.00 95.25 99 LEU A C 1
ATOM 764 O O . LEU A 1 99 ? 0.391 3.002 -10.986 1.00 95.25 99 LEU A O 1
ATOM 768 N N . LEU A 1 100 ? 1.988 1.536 -11.598 1.00 97.25 100 LEU A N 1
ATOM 769 C CA . LEU A 1 100 ? 2.277 1.020 -10.264 1.00 97.25 100 LEU A CA 1
ATOM 770 C C . LEU A 1 100 ? 2.682 2.146 -9.309 1.00 97.25 100 LEU A C 1
ATOM 772 O O . LEU A 1 100 ? 2.134 2.251 -8.216 1.00 97.25 100 LEU A O 1
ATOM 776 N N . GLY A 1 101 ? 3.601 3.022 -9.720 1.00 97.19 101 GLY A N 1
ATOM 777 C CA . GLY A 1 101 ? 4.049 4.142 -8.899 1.00 97.19 101 GLY A CA 1
ATOM 778 C C . GLY A 1 101 ? 2.926 5.133 -8.585 1.00 97.19 101 GLY A C 1
ATOM 779 O O . GLY A 1 101 ? 2.811 5.597 -7.451 1.00 97.19 101 GLY A O 1
ATOM 780 N N . ALA A 1 102 ? 2.061 5.434 -9.556 1.00 97.88 102 ALA A N 1
ATOM 781 C CA . ALA A 1 102 ? 0.901 6.296 -9.347 1.00 97.88 102 ALA A CA 1
ATOM 782 C C . ALA A 1 102 ? -0.141 5.651 -8.418 1.00 97.88 102 ALA A C 1
ATOM 784 O O . ALA A 1 102 ? -0.654 6.315 -7.515 1.00 97.88 102 ALA A O 1
ATOM 785 N N . ARG A 1 103 ? -0.436 4.359 -8.607 1.00 98.38 103 ARG A N 1
ATOM 786 C CA . ARG A 1 103 ? -1.362 3.598 -7.756 1.00 98.38 103 ARG A CA 1
ATOM 787 C C . ARG A 1 103 ? -0.855 3.506 -6.325 1.00 98.38 103 ARG A C 1
ATOM 789 O O . ARG A 1 103 ? -1.602 3.838 -5.411 1.00 98.38 103 ARG A O 1
ATOM 796 N N . LEU A 1 104 ? 0.416 3.153 -6.146 1.00 98.50 104 LEU A N 1
ATOM 797 C CA . LEU A 1 104 ? 1.046 3.033 -4.836 1.00 98.50 104 LEU A CA 1
ATOM 798 C C . LEU A 1 104 ? 1.049 4.371 -4.092 1.00 98.50 104 LEU A C 1
ATOM 800 O O . LEU A 1 104 ? 0.689 4.425 -2.923 1.00 98.50 104 LEU A O 1
ATOM 804 N N . GLU A 1 105 ? 1.403 5.472 -4.764 1.00 98.44 105 GLU A N 1
ATOM 805 C CA . GLU A 1 105 ? 1.361 6.793 -4.132 1.00 98.44 105 GLU A CA 1
ATOM 806 C C . GLU A 1 105 ? -0.058 7.188 -3.702 1.00 98.44 105 GLU A C 1
ATOM 808 O O . GLU A 1 105 ? -0.233 7.742 -2.614 1.00 98.44 105 GLU A O 1
ATOM 813 N N . ASN A 1 106 ? -1.061 6.928 -4.543 1.00 98.38 106 ASN A N 1
ATOM 814 C CA . ASN A 1 106 ? -2.450 7.250 -4.228 1.00 98.38 106 ASN A CA 1
ATOM 815 C C . ASN A 1 106 ? -2.975 6.417 -3.055 1.00 98.38 106 ASN A C 1
ATOM 817 O O . ASN A 1 106 ? -3.576 6.989 -2.146 1.00 98.38 106 ASN A O 1
ATOM 821 N N . HIS A 1 107 ? -2.696 5.113 -3.060 1.00 98.56 107 HIS A N 1
ATOM 822 C CA . HIS A 1 107 ? -3.015 4.183 -1.980 1.00 98.56 107 HIS A CA 1
ATOM 823 C C . HIS A 1 107 ? -2.413 4.657 -0.651 1.00 98.56 107 HIS A C 1
ATOM 825 O O . HIS A 1 107 ? -3.149 5.052 0.251 1.00 98.56 107 HIS A O 1
ATOM 831 N N . THR A 1 108 ? -1.086 4.817 -0.592 1.00 97.81 108 THR A N 1
ATOM 832 C CA . THR A 1 108 ? -0.380 5.244 0.625 1.00 97.81 108 THR A CA 1
ATOM 833 C C . THR A 1 108 ? -0.861 6.603 1.148 1.00 97.81 108 THR A C 1
ATOM 835 O O . THR A 1 108 ? -0.966 6.830 2.354 1.00 97.81 108 THR A O 1
ATOM 838 N N . ARG A 1 109 ? -1.178 7.555 0.258 1.00 97.31 109 ARG A N 1
ATOM 839 C CA . ARG A 1 109 ? -1.710 8.866 0.670 1.00 97.31 109 ARG A CA 1
ATOM 840 C C . ARG A 1 109 ? -3.125 8.773 1.226 1.00 97.31 109 ARG A C 1
ATOM 842 O O . ARG A 1 109 ? -3.423 9.506 2.171 1.00 97.31 109 ARG A O 1
ATOM 849 N N . TRP A 1 110 ? -3.981 7.951 0.626 1.00 98.19 110 TRP A N 1
ATOM 850 C CA . TRP A 1 110 ? -5.333 7.711 1.122 1.00 98.19 110 TRP A CA 1
ATOM 851 C C . TRP A 1 110 ? -5.285 7.065 2.508 1.00 98.19 110 TRP A C 1
ATOM 853 O O . TRP A 1 110 ? -5.928 7.565 3.435 1.00 98.19 110 TRP A O 1
ATOM 863 N N . GLU A 1 111 ? -4.453 6.038 2.682 1.00 97.50 111 GLU A N 1
ATOM 864 C CA . GLU A 1 111 ? -4.263 5.388 3.976 1.00 97.50 111 GLU A CA 1
ATOM 865 C C . GLU A 1 111 ? -3.849 6.395 5.040 1.00 97.50 111 GLU A C 1
ATOM 867 O O . GLU A 1 111 ? -4.478 6.511 6.096 1.00 97.50 111 GLU A O 1
ATOM 872 N N . ASP A 1 112 ? -2.830 7.201 4.726 1.00 94.81 112 ASP A N 1
ATOM 873 C CA . ASP A 1 112 ? -2.266 8.103 5.709 1.00 94.81 112 ASP A CA 1
ATOM 874 C C . ASP A 1 112 ? -3.232 9.210 6.140 1.00 94.81 112 ASP A C 1
ATOM 876 O O . ASP A 1 112 ? -3.290 9.556 7.329 1.00 94.81 112 ASP A O 1
ATOM 880 N N . ARG A 1 113 ? -3.940 9.794 5.170 1.00 94.69 113 ARG A N 1
ATOM 881 C CA . ARG A 1 113 ? -4.738 11.014 5.351 1.00 94.69 113 ARG A CA 1
ATOM 882 C C . ARG A 1 113 ? -6.167 10.733 5.771 1.00 94.69 113 ARG A C 1
ATOM 884 O O . ARG A 1 113 ? -6.741 11.546 6.490 1.00 94.69 113 ARG A O 1
ATOM 891 N N . GLU A 1 114 ? -6.729 9.625 5.311 1.00 96.00 114 GLU A N 1
ATOM 892 C CA . GLU A 1 114 ? -8.149 9.335 5.456 1.00 96.00 114 GLU A CA 1
ATOM 893 C C . GLU A 1 114 ? -8.347 8.083 6.297 1.00 96.00 114 GLU A C 1
ATOM 895 O O . GLU A 1 114 ? -8.923 8.167 7.380 1.00 96.00 114 GLU A O 1
ATOM 900 N N . PHE A 1 115 ? -7.841 6.933 5.851 1.00 96.19 115 PHE A N 1
ATOM 901 C CA . PHE A 1 115 ? -8.177 5.665 6.494 1.00 96.19 115 PHE A CA 1
ATOM 902 C C . PHE A 1 115 ? -7.658 5.581 7.933 1.00 96.19 115 PHE A C 1
ATOM 904 O O . PHE A 1 115 ? -8.405 5.281 8.866 1.00 96.19 115 PHE A O 1
ATOM 911 N N . PHE A 1 116 ? -6.392 5.933 8.151 1.00 94.94 116 PHE A N 1
ATOM 912 C CA . PHE A 1 116 ? -5.800 5.888 9.484 1.00 94.94 116 PHE A CA 1
ATOM 913 C C . PHE A 1 116 ? -6.436 6.932 10.414 1.00 94.94 116 PHE A C 1
ATOM 915 O O . PHE A 1 116 ? -6.540 6.686 11.612 1.00 94.94 116 PHE A O 1
ATOM 922 N N . ALA A 1 117 ? -6.914 8.066 9.889 1.00 93.19 117 ALA A N 1
ATOM 923 C CA . ALA A 1 117 ? -7.650 9.049 10.687 1.00 93.19 117 ALA A CA 1
ATOM 924 C C . ALA A 1 117 ? -9.014 8.505 11.155 1.00 93.19 117 ALA A C 1
ATOM 926 O O . ALA A 1 117 ? -9.420 8.763 12.289 1.00 93.19 117 ALA A O 1
ATOM 927 N N . GLN A 1 118 ? -9.692 7.715 10.317 1.00 94.38 118 GLN A N 1
ATOM 928 C CA . GLN A 1 118 ? -10.946 7.047 10.672 1.00 94.38 118 GLN A CA 1
ATOM 929 C C . GLN A 1 118 ? -10.733 5.959 11.736 1.00 94.38 118 GLN A C 1
ATOM 931 O O . GLN A 1 118 ? -11.462 5.924 12.727 1.00 94.38 118 GLN A O 1
ATOM 936 N N . LEU A 1 119 ? -9.681 5.140 11.599 1.00 93.69 119 LEU A N 1
ATOM 937 C CA . LEU A 1 119 ? -9.286 4.164 12.627 1.00 93.69 119 LEU A CA 1
ATOM 938 C C . LEU A 1 119 ? -9.007 4.839 13.979 1.00 93.69 119 LEU A C 1
ATOM 940 O O . LEU A 1 119 ? -9.443 4.366 15.028 1.00 93.69 119 LEU A O 1
ATOM 944 N N . GLU A 1 120 ? -8.314 5.978 13.964 1.00 92.50 120 GLU A N 1
ATOM 945 C CA . GLU A 1 120 ? -8.024 6.756 15.171 1.00 92.50 120 GLU A CA 1
ATOM 946 C C . GLU A 1 120 ? -9.263 7.376 15.817 1.00 92.50 120 GLU A C 1
ATOM 948 O O . GLU A 1 120 ? -9.315 7.477 17.046 1.00 92.50 120 GLU A O 1
ATOM 953 N N . ALA A 1 121 ? -10.230 7.828 15.016 1.00 91.25 121 ALA A N 1
ATOM 954 C CA . ALA A 1 121 ? -11.507 8.322 15.518 1.00 91.25 121 ALA A CA 1
ATOM 955 C C . ALA A 1 121 ? -12.273 7.195 16.221 1.00 91.25 121 ALA A C 1
ATOM 957 O O . ALA A 1 121 ? -12.645 7.347 17.385 1.00 91.25 121 ALA A O 1
ATOM 958 N N . PHE A 1 122 ? -12.370 6.031 15.573 1.00 91.00 122 PHE A N 1
ATOM 959 C CA . PHE A 1 122 ? -13.022 4.853 16.137 1.00 91.00 122 PHE A CA 1
ATOM 960 C C . PHE A 1 122 ? -12.404 4.415 17.476 1.00 91.00 122 PHE A C 1
ATOM 962 O O . PHE A 1 122 ? -13.130 4.214 18.451 1.00 91.00 122 PHE A O 1
ATOM 969 N N . TRP A 1 123 ? -11.074 4.291 17.568 1.00 90.31 123 TRP A N 1
ATOM 970 C CA . TRP A 1 123 ? -10.429 3.879 18.824 1.00 90.31 123 TRP A CA 1
ATOM 971 C C . TRP A 1 123 ? -10.617 4.901 19.943 1.00 90.31 123 TRP A C 1
ATOM 973 O O . TRP A 1 123 ? -10.892 4.519 21.080 1.00 90.31 123 TRP A O 1
ATOM 983 N N . ARG A 1 124 ? -10.569 6.200 19.618 1.00 88.88 124 ARG A N 1
ATOM 984 C CA . ARG A 1 124 ? -10.824 7.263 20.599 1.00 88.88 124 ARG A CA 1
ATOM 985 C C . ARG A 1 124 ? -12.238 7.190 21.169 1.00 88.88 124 ARG A C 1
ATOM 987 O O . ARG A 1 124 ? -12.405 7.371 22.370 1.00 88.88 124 ARG A O 1
ATOM 994 N N . GLU A 1 125 ? -13.231 6.938 20.323 1.00 85.44 125 GLU A N 1
ATOM 995 C CA . GLU A 1 125 ? -14.638 6.818 20.726 1.00 85.44 125 GLU A CA 1
ATOM 996 C C . GLU A 1 125 ? -14.916 5.515 21.484 1.00 85.44 125 GLU A C 1
ATOM 998 O O . GLU A 1 125 ? -15.737 5.491 22.398 1.00 85.44 125 GLU A O 1
ATOM 1003 N N . SER A 1 126 ? -14.184 4.449 21.156 1.00 81.56 126 SER A N 1
ATOM 1004 C CA . SER A 1 126 ? -14.334 3.126 21.772 1.00 81.56 126 SER A CA 1
ATOM 1005 C C . SER A 1 126 ? -13.557 2.953 23.083 1.00 81.56 126 SER A C 1
ATOM 1007 O O . SER A 1 126 ? -13.668 1.905 23.718 1.00 81.56 126 SER A O 1
ATOM 1009 N N . GLY A 1 127 ? -12.755 3.944 23.491 1.00 73.81 127 GLY A N 1
ATOM 1010 C CA . GLY A 1 127 ? -11.872 3.852 24.662 1.00 73.81 127 GLY A CA 1
ATOM 1011 C C . GLY A 1 127 ? -10.732 2.833 24.505 1.00 73.81 127 GLY A C 1
ATOM 1012 O O . GLY A 1 127 ? -10.247 2.314 25.512 1.00 73.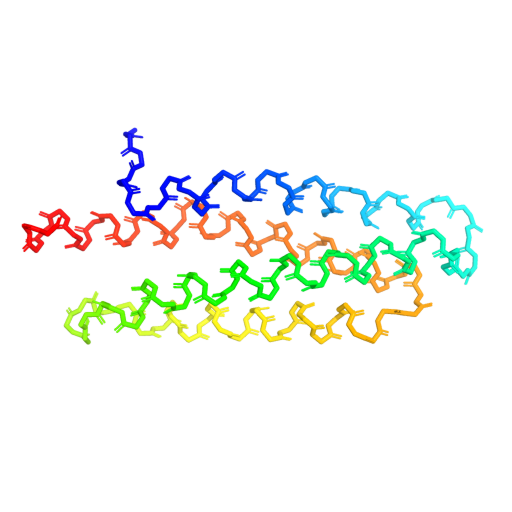81 127 GLY A O 1
ATOM 1013 N N . ALA A 1 128 ? -10.351 2.527 23.259 1.00 60.44 128 ALA A N 1
ATOM 1014 C CA . ALA A 1 128 ? -9.407 1.475 22.867 1.00 60.44 128 ALA A CA 1
ATOM 1015 C C . ALA A 1 128 ? -8.050 2.006 22.373 1.00 60.44 128 ALA A C 1
ATOM 1017 O O . ALA A 1 128 ? -7.943 3.219 22.085 1.00 60.44 128 ALA A O 1
#

Foldseek 3Di:
DDFDPLCVVLLVCLVVLLVQLVCLQVVLVPPDFWDDPVRLVVLVVVLVVLVVSLVSVLVLVVPDDVVLVCPVVSVVSVVLSVVLSVLSVPVIGSVSSNVSSVSSNVSSCCCVPPVSVSVVVSCVVVVD

Radius of gyration: 16.03 Å; chains: 1; bounding box: 38×24×49 Å